Protein AF-A0A7V7NX96-F1 (afdb_monomer_lite)

Structure (mmCIF, N/CA/C/O backbone):
data_AF-A0A7V7NX96-F1
#
_entry.id   AF-A0A7V7NX96-F1
#
loop_
_atom_site.group_PDB
_atom_site.id
_atom_site.type_symbol
_atom_site.label_atom_id
_atom_site.label_alt_id
_atom_site.label_comp_id
_atom_site.label_asym_id
_atom_site.label_entity_id
_atom_site.label_seq_id
_atom_site.pdbx_PDB_ins_code
_atom_site.Cartn_x
_atom_site.Cartn_y
_atom_site.Cartn_z
_atom_site.occupancy
_atom_site.B_iso_or_equiv
_atom_site.auth_seq_id
_atom_site.auth_comp_id
_atom_site.auth_asym_id
_atom_site.auth_atom_id
_atom_site.pdbx_PDB_model_num
ATOM 1 N N . MET A 1 1 ? -30.865 3.029 32.510 1.00 54.50 1 MET A N 1
ATO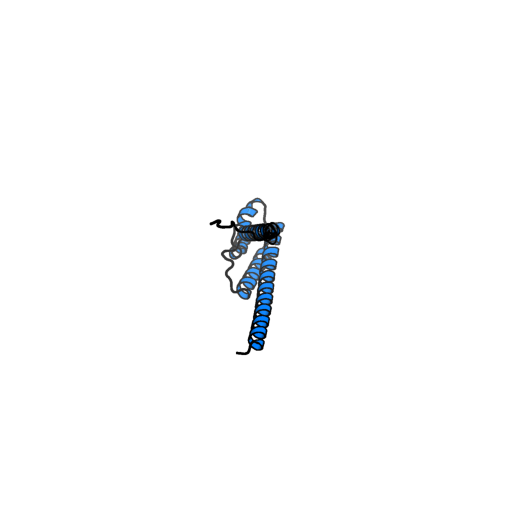M 2 C CA . MET A 1 1 ? -29.441 3.188 32.140 1.00 54.50 1 MET A CA 1
ATOM 3 C C . MET A 1 1 ? -28.972 4.529 32.691 1.00 54.50 1 MET A C 1
ATOM 5 O O . MET A 1 1 ? -29.640 5.521 32.426 1.00 54.50 1 MET A O 1
ATOM 9 N N . ASN A 1 2 ? -27.950 4.560 33.551 1.00 83.62 2 ASN A N 1
ATOM 10 C CA . ASN A 1 2 ? -27.572 5.766 34.294 1.00 83.62 2 ASN A CA 1
ATOM 11 C C . ASN A 1 2 ? -26.685 6.681 33.429 1.00 83.62 2 ASN A C 1
ATOM 13 O O . ASN A 1 2 ? -25.878 6.203 32.633 1.00 83.62 2 ASN A O 1
ATOM 17 N N . LEU A 1 3 ? -26.806 8.001 33.578 1.00 80.56 3 LEU A N 1
ATOM 18 C CA . LEU A 1 3 ? -26.120 8.980 32.712 1.00 80.56 3 LEU A CA 1
ATOM 19 C C . LEU A 1 3 ? -24.583 8.892 32.834 1.00 80.56 3 LEU A C 1
ATOM 21 O O . LEU A 1 3 ? -23.846 9.173 31.887 1.00 80.56 3 LEU A O 1
ATOM 25 N N . LYS A 1 4 ? -24.101 8.429 33.994 1.00 81.50 4 LYS A N 1
ATOM 26 C CA . LYS A 1 4 ? -22.687 8.116 34.249 1.00 81.50 4 LYS A CA 1
ATOM 27 C C . LYS A 1 4 ? -22.201 6.904 33.444 1.00 81.50 4 LYS A C 1
ATOM 29 O O . LYS A 1 4 ? -21.110 6.966 32.879 1.00 81.50 4 LYS A O 1
ATOM 34 N N . ASP A 1 5 ? -23.018 5.859 33.330 1.00 83.56 5 ASP A N 1
ATOM 35 C CA . ASP A 1 5 ? -22.678 4.643 32.579 1.00 83.56 5 ASP A CA 1
ATOM 36 C C . ASP A 1 5 ? -22.627 4.931 31.077 1.00 83.56 5 ASP A C 1
ATOM 38 O O . ASP A 1 5 ? -21.711 4.485 30.389 1.00 83.56 5 ASP A O 1
ATOM 42 N N . LEU A 1 6 ? -23.548 5.767 30.580 1.00 83.06 6 LEU A N 1
ATOM 43 C CA . LEU A 1 6 ? -23.561 6.208 29.184 1.00 83.06 6 LEU A CA 1
ATOM 44 C C . LEU A 1 6 ? -22.308 7.023 28.833 1.00 83.06 6 LEU A C 1
ATOM 46 O O . LEU A 1 6 ? -21.669 6.778 27.811 1.00 83.06 6 LEU A O 1
ATOM 50 N N . LYS A 1 7 ? -21.914 7.964 29.701 1.00 84.94 7 LYS A N 1
ATOM 51 C CA . LYS A 1 7 ? -20.700 8.771 29.506 1.00 84.94 7 LYS A CA 1
ATOM 52 C C . LYS A 1 7 ? -19.431 7.912 29.541 1.00 84.94 7 LYS A C 1
ATOM 54 O O . LYS A 1 7 ? -18.502 8.161 28.772 1.00 84.94 7 LYS A O 1
ATOM 59 N N . SER A 1 8 ? -19.395 6.904 30.413 1.00 86.88 8 SER A N 1
ATOM 60 C CA . SER A 1 8 ? -18.289 5.945 30.492 1.00 86.88 8 SER A CA 1
ATOM 61 C C . SER A 1 8 ? -18.189 5.095 29.222 1.00 86.88 8 SER A C 1
ATOM 63 O O . SER A 1 8 ? -17.129 5.057 28.598 1.00 86.88 8 SER A O 1
ATOM 65 N N . ALA A 1 9 ? -19.304 4.503 28.781 1.00 84.88 9 ALA A N 1
ATOM 66 C CA . ALA A 1 9 ? -19.368 3.694 27.566 1.00 84.88 9 ALA A CA 1
ATOM 67 C C . ALA A 1 9 ? -18.984 4.499 26.315 1.00 84.88 9 ALA A C 1
ATOM 69 O O . ALA A 1 9 ? -18.202 4.023 25.496 1.00 84.88 9 ALA A O 1
ATOM 70 N N . PHE A 1 10 ? -19.455 5.746 26.203 1.00 85.94 10 PHE A N 1
ATOM 71 C CA . PHE A 1 10 ? -19.081 6.631 25.100 1.00 85.94 10 PHE A CA 1
ATOM 72 C C . PHE A 1 10 ? -17.580 6.946 25.105 1.00 85.94 10 PHE A C 1
ATOM 74 O O . PHE A 1 10 ? -16.918 6.809 24.085 1.00 85.94 10 PHE A O 1
ATOM 81 N N . SER A 1 11 ? -17.008 7.292 26.262 1.00 85.00 11 SER A N 1
ATOM 82 C CA . SER A 1 11 ? -15.567 7.558 26.386 1.00 85.00 11 SER A CA 1
ATOM 83 C C . SER A 1 11 ? -14.714 6.334 26.034 1.00 85.00 11 SER A C 1
ATOM 85 O O . SER A 1 11 ? -13.694 6.461 25.355 1.00 85.00 11 SER A O 1
ATOM 87 N N . GLN A 1 12 ? -15.135 5.139 26.457 1.00 82.94 12 GLN A N 1
ATOM 88 C CA . GLN A 1 12 ? -14.469 3.886 26.099 1.00 82.94 12 GLN A CA 1
ATOM 89 C C . GLN A 1 12 ? -14.562 3.611 24.597 1.00 82.94 12 GLN A C 1
ATOM 91 O O . GLN A 1 12 ? -13.540 3.325 23.975 1.00 82.94 12 GLN A O 1
ATOM 96 N N . PHE A 1 13 ? -15.751 3.771 24.012 1.00 85.00 13 PHE A N 1
ATOM 97 C CA . PHE A 1 13 ? -15.967 3.635 22.576 1.00 85.00 13 PHE A CA 1
ATOM 98 C C . PHE A 1 13 ? -15.080 4.598 21.781 1.00 85.00 13 PHE A C 1
ATOM 100 O O . PHE A 1 13 ? -14.310 4.148 20.941 1.00 85.00 13 PHE A O 1
ATOM 107 N N . THR A 1 14 ? -15.096 5.898 22.094 1.00 83.81 14 THR A N 1
ATOM 108 C CA . THR A 1 14 ? -14.282 6.901 21.389 1.00 83.81 14 THR A CA 1
ATOM 109 C C . THR A 1 14 ? -12.788 6.597 21.490 1.00 83.81 14 THR A C 1
ATOM 111 O O . THR A 1 14 ? -12.060 6.747 20.511 1.00 83.81 14 THR A O 1
ATOM 114 N N . LYS A 1 15 ? -12.298 6.147 22.653 1.00 82.00 15 LYS A N 1
ATOM 115 C CA . LYS A 1 15 ? -10.884 5.770 22.819 1.00 82.00 15 LYS A CA 1
ATOM 116 C C . LYS A 1 15 ? -10.510 4.549 21.982 1.00 82.00 15 LYS A C 1
ATOM 118 O O . LYS A 1 15 ? -9.448 4.555 21.363 1.00 82.00 15 LYS A O 1
ATOM 123 N N . LEU A 1 16 ? -11.365 3.527 21.970 1.00 81.25 16 LEU A N 1
ATOM 124 C CA . LEU A 1 16 ? -11.177 2.311 21.176 1.00 81.25 16 LEU A CA 1
ATOM 125 C C . LEU A 1 16 ? -11.250 2.601 19.674 1.00 81.25 16 LEU A C 1
ATOM 127 O O . LEU A 1 16 ? -10.444 2.086 18.903 1.00 81.25 16 LEU A O 1
ATOM 131 N N . GLU A 1 17 ? -12.179 3.453 19.251 1.00 82.44 17 GLU A N 1
ATOM 132 C CA . GLU A 1 17 ? -12.303 3.868 17.858 1.00 82.44 17 GLU A CA 1
ATOM 133 C C . GLU A 1 17 ? -11.063 4.655 17.417 1.00 82.44 17 GLU A C 1
ATOM 135 O O . GLU A 1 17 ? -10.462 4.344 16.388 1.00 82.44 17 GLU A O 1
ATOM 140 N N . LEU A 1 18 ? -10.616 5.617 18.232 1.00 80.94 18 LEU A N 1
ATOM 141 C CA . LEU A 1 18 ? -9.433 6.420 17.941 1.00 80.94 18 LEU A CA 1
ATOM 142 C C . LEU A 1 18 ? -8.164 5.560 17.869 1.00 80.94 18 LEU A C 1
ATOM 144 O O . LEU A 1 18 ? -7.345 5.763 16.974 1.00 80.94 18 LEU A O 1
ATOM 148 N N . SER A 1 19 ? -7.983 4.603 18.785 1.00 80.00 19 SER A N 1
ATOM 149 C CA . SER A 1 19 ? -6.814 3.714 18.767 1.00 80.00 19 SER A CA 1
ATOM 150 C C . SER A 1 19 ? -6.825 2.784 17.552 1.00 80.00 19 SER A C 1
ATOM 152 O O . SER A 1 19 ? -5.802 2.637 16.883 1.00 80.00 19 SER A O 1
ATOM 154 N N . THR A 1 20 ? -7.986 2.220 17.214 1.00 80.44 20 THR A N 1
ATOM 155 C CA . THR A 1 20 ? -8.160 1.359 16.036 1.00 80.44 20 THR A CA 1
ATOM 156 C C . THR A 1 20 ? -7.912 2.139 14.746 1.00 80.44 20 THR A C 1
ATOM 158 O O . THR A 1 20 ? -7.228 1.650 13.847 1.00 80.44 20 THR A O 1
ATOM 161 N N . SER A 1 21 ? -8.415 3.374 14.671 1.00 82.62 21 SER A N 1
ATOM 162 C CA . SER A 1 21 ? -8.199 4.273 13.537 1.00 82.62 21 SER A CA 1
ATOM 163 C C . SER A 1 21 ? -6.717 4.620 13.367 1.00 82.62 21 SER A C 1
ATOM 165 O O . SER A 1 21 ? -6.174 4.449 12.278 1.00 82.62 21 SER A O 1
ATOM 167 N N . LYS A 1 22 ? -6.021 4.986 14.454 1.00 83.81 22 LYS A N 1
ATOM 168 C CA . LYS A 1 22 ? -4.575 5.268 14.428 1.00 83.81 22 LYS A CA 1
ATOM 169 C C . LYS A 1 22 ? -3.747 4.066 13.979 1.00 83.81 22 LYS A C 1
ATOM 171 O O . LYS A 1 22 ? -2.857 4.222 13.151 1.00 83.81 22 LYS A O 1
ATOM 176 N N . LYS A 1 23 ? -4.050 2.865 14.487 1.00 85.00 23 LYS A N 1
ATOM 177 C CA . LYS A 1 23 ? -3.346 1.636 14.084 1.00 85.00 23 LYS A CA 1
ATOM 178 C C . LYS A 1 23 ? -3.534 1.353 12.591 1.00 85.00 23 LYS A C 1
ATOM 180 O O . LYS A 1 23 ? -2.588 0.986 11.902 1.00 85.00 23 LYS A O 1
ATOM 185 N N . ARG A 1 24 ? -4.755 1.546 12.088 1.00 85.31 24 ARG A N 1
ATOM 186 C CA . ARG A 1 24 ? -5.075 1.400 10.666 1.00 85.31 24 ARG A CA 1
ATOM 187 C C . ARG A 1 24 ? -4.311 2.401 9.806 1.00 85.31 24 ARG A C 1
ATOM 189 O O . ARG A 1 24 ? -3.734 2.019 8.795 1.00 85.31 24 ARG A O 1
ATOM 196 N N . GLU A 1 25 ? -4.322 3.669 10.202 1.00 86.38 25 GLU A N 1
ATOM 197 C CA . GLU A 1 25 ? -3.611 4.736 9.500 1.00 86.38 25 GLU A CA 1
ATOM 198 C C . GLU A 1 25 ? -2.108 4.454 9.444 1.00 86.38 25 GLU A C 1
ATOM 200 O O . GLU A 1 25 ? -1.507 4.547 8.376 1.00 86.38 25 GLU A O 1
ATOM 205 N N . GLN A 1 26 ? -1.520 4.022 10.562 1.00 87.44 26 GLN A N 1
ATOM 206 C CA . GLN A 1 26 ? -0.118 3.626 10.619 1.00 87.44 26 GLN A CA 1
ATOM 207 C C . GLN A 1 26 ? 0.195 2.492 9.630 1.00 87.44 26 GLN A C 1
ATOM 209 O O . GLN A 1 26 ? 1.119 2.634 8.834 1.00 87.44 26 GLN A O 1
ATOM 214 N N . GLY A 1 27 ? -0.599 1.416 9.617 1.00 87.38 27 GLY A N 1
ATOM 215 C CA . GLY A 1 27 ? -0.374 0.289 8.705 1.00 87.38 27 GLY A CA 1
ATOM 216 C C . GLY A 1 27 ? -0.448 0.684 7.225 1.00 87.38 27 GLY A C 1
ATOM 217 O O . GLY A 1 27 ? 0.392 0.272 6.425 1.00 87.38 27 GLY A O 1
ATOM 218 N N . TYR A 1 28 ? -1.405 1.539 6.848 1.00 89.69 28 TYR A N 1
ATOM 219 C CA . TYR A 1 28 ? -1.473 2.055 5.477 1.00 89.69 28 TYR A CA 1
ATOM 220 C C . TYR A 1 28 ? -0.310 2.988 5.141 1.00 89.69 28 TYR A C 1
ATOM 222 O O . TYR A 1 28 ? 0.236 2.897 4.042 1.00 89.69 28 TYR A O 1
ATOM 230 N N . ASN A 1 29 ? 0.096 3.857 6.067 1.00 90.06 29 ASN A N 1
ATOM 231 C CA . ASN A 1 29 ? 1.223 4.762 5.856 1.00 90.06 29 ASN A CA 1
ATOM 232 C C . ASN A 1 29 ? 2.534 3.996 5.665 1.00 90.06 29 ASN A C 1
ATOM 234 O O . ASN A 1 29 ? 3.291 4.321 4.753 1.00 90.06 29 ASN A O 1
ATOM 238 N N . GLU A 1 30 ? 2.781 2.956 6.463 1.00 90.94 30 GLU A N 1
ATOM 239 C CA . GLU A 1 30 ? 3.951 2.086 6.311 1.00 90.94 30 GLU A CA 1
ATOM 240 C C . GLU A 1 30 ? 3.944 1.376 4.951 1.00 90.94 30 GLU A C 1
ATOM 242 O O . GLU A 1 30 ? 4.959 1.363 4.250 1.00 90.94 30 GLU A O 1
ATOM 247 N N . LEU A 1 31 ? 2.798 0.839 4.517 1.00 92.44 31 LEU A N 1
ATOM 248 C CA . LEU A 1 31 ? 2.668 0.235 3.189 1.00 92.44 31 LEU A CA 1
ATOM 249 C C . LEU A 1 31 ? 2.965 1.252 2.073 1.00 92.44 31 LEU A C 1
ATOM 251 O O . LEU A 1 31 ? 3.766 0.972 1.181 1.00 92.44 31 LEU A O 1
ATOM 255 N N . ILE A 1 32 ? 2.365 2.444 2.135 1.00 92.56 32 ILE A N 1
ATOM 256 C CA . ILE A 1 32 ? 2.561 3.504 1.136 1.00 92.56 32 ILE A CA 1
ATOM 257 C C . ILE A 1 32 ? 4.026 3.950 1.096 1.00 92.56 32 ILE A C 1
ATOM 259 O O . ILE A 1 32 ? 4.584 4.094 0.011 1.00 92.56 32 ILE A O 1
ATOM 263 N N . GLN A 1 33 ? 4.673 4.131 2.249 1.00 91.62 33 GLN A N 1
ATOM 264 C CA . GLN A 1 33 ? 6.091 4.496 2.319 1.00 91.62 33 GLN A CA 1
ATOM 265 C C . GLN A 1 33 ? 6.981 3.451 1.644 1.00 91.62 33 GLN A C 1
ATOM 267 O O . GLN A 1 33 ? 7.869 3.818 0.878 1.00 91.62 33 GLN A O 1
ATOM 272 N N . ASN A 1 34 ? 6.710 2.162 1.859 1.00 91.88 34 ASN A N 1
ATOM 273 C CA . ASN A 1 34 ? 7.437 1.087 1.185 1.00 91.88 34 ASN A CA 1
ATOM 274 C C . ASN A 1 34 ? 7.230 1.119 -0.335 1.00 91.88 34 ASN A C 1
ATOM 276 O O . ASN A 1 34 ? 8.194 1.016 -1.090 1.00 91.88 34 ASN A O 1
ATOM 280 N N . ILE A 1 35 ? 5.994 1.324 -0.794 1.00 93.50 35 ILE A N 1
ATOM 281 C CA . ILE A 1 35 ? 5.688 1.437 -2.227 1.00 93.50 35 ILE A CA 1
ATOM 282 C C . ILE A 1 35 ? 6.419 2.636 -2.850 1.00 93.50 35 ILE A C 1
ATOM 284 O O . ILE A 1 35 ? 6.988 2.519 -3.934 1.00 93.50 35 ILE A O 1
ATOM 288 N N . VAL A 1 36 ? 6.452 3.781 -2.164 1.00 93.12 36 VAL A N 1
ATOM 289 C CA . VAL A 1 36 ? 7.176 4.981 -2.615 1.00 93.12 36 VAL A CA 1
ATOM 290 C C . VAL A 1 36 ? 8.690 4.754 -2.623 1.00 93.12 36 VAL A C 1
ATOM 292 O O . VAL A 1 36 ? 9.362 5.201 -3.553 1.00 93.12 36 VAL A O 1
ATOM 295 N N . ALA A 1 37 ? 9.230 4.032 -1.639 1.00 91.12 37 ALA A N 1
ATOM 296 C CA . ALA A 1 37 ? 10.641 3.664 -1.612 1.00 91.12 37 ALA A CA 1
ATOM 297 C C . ALA A 1 37 ? 11.002 2.807 -2.835 1.00 91.12 37 ALA A C 1
ATOM 299 O O . ALA A 1 37 ? 11.889 3.195 -3.595 1.00 91.12 37 ALA A O 1
ATOM 300 N N . ILE A 1 38 ? 10.236 1.740 -3.100 1.00 91.31 38 ILE A N 1
ATOM 301 C CA . ILE A 1 38 ? 10.402 0.879 -4.285 1.00 91.31 38 ILE A CA 1
ATOM 302 C C . ILE A 1 38 ? 10.316 1.707 -5.570 1.00 91.31 38 ILE A C 1
ATOM 304 O O . ILE A 1 38 ? 11.174 1.578 -6.443 1.00 91.31 38 ILE A O 1
ATOM 308 N N . ARG A 1 39 ? 9.323 2.603 -5.669 1.00 92.06 39 ARG A N 1
ATOM 309 C CA . ARG A 1 39 ? 9.169 3.527 -6.803 1.00 92.06 39 ARG A CA 1
ATOM 310 C C . ARG A 1 39 ? 10.436 4.338 -7.062 1.00 92.06 39 ARG A C 1
ATOM 312 O O . ARG A 1 39 ? 10.797 4.549 -8.212 1.00 92.06 39 ARG A O 1
ATOM 319 N N . SER A 1 40 ? 11.086 4.821 -6.006 1.00 89.81 40 SER A N 1
ATOM 320 C CA . SER A 1 40 ? 12.272 5.674 -6.116 1.00 89.81 40 SER A CA 1
ATOM 321 C C . SER A 1 40 ? 13.561 4.913 -6.436 1.00 89.81 40 SER A C 1
ATOM 323 O O . SER A 1 40 ? 14.431 5.470 -7.100 1.00 89.81 40 SER A O 1
ATOM 325 N N . SER A 1 41 ? 13.690 3.662 -5.984 1.00 88.31 41 SER A N 1
ATOM 326 C CA . SER A 1 41 ? 14.935 2.892 -6.085 1.00 88.31 41 SER A CA 1
ATOM 327 C C . SER A 1 41 ? 14.958 1.902 -7.248 1.00 88.31 41 SER A C 1
ATOM 329 O O . SER A 1 41 ? 16.014 1.665 -7.826 1.00 88.31 41 SER A O 1
ATOM 331 N N . CYS A 1 42 ? 13.815 1.296 -7.572 1.00 85.81 42 CYS A N 1
ATOM 332 C CA . CYS A 1 42 ? 13.748 0.111 -8.431 1.00 85.81 4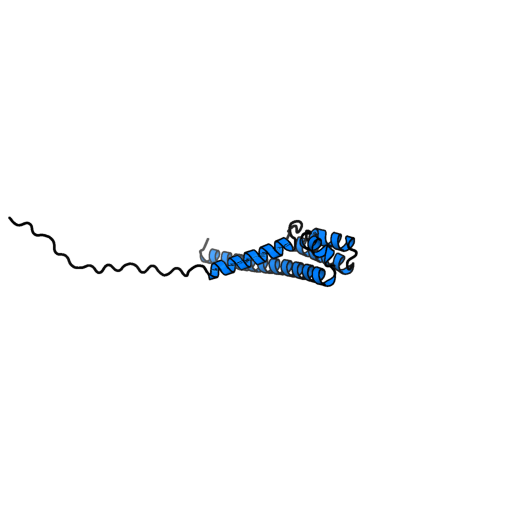2 CYS A CA 1
ATOM 333 C C . CYS A 1 42 ? 12.990 0.342 -9.743 1.00 85.81 42 CYS A C 1
ATOM 335 O O . CYS A 1 42 ? 13.054 -0.510 -10.627 1.00 85.81 42 CYS A O 1
ATOM 337 N N . ILE A 1 43 ? 12.246 1.446 -9.874 1.00 90.62 43 ILE A N 1
ATOM 338 C CA . ILE A 1 43 ? 11.344 1.666 -11.010 1.00 90.62 43 ILE A CA 1
ATOM 339 C C . ILE A 1 43 ? 11.961 2.650 -12.010 1.00 90.62 43 ILE A C 1
ATOM 341 O O . ILE A 1 43 ? 12.150 3.823 -11.680 1.00 90.62 43 ILE A O 1
ATOM 345 N N . PRO A 1 44 ? 12.252 2.214 -13.249 1.00 88.06 44 PRO A N 1
ATOM 346 C CA . PRO A 1 44 ? 12.797 3.102 -14.261 1.00 88.06 44 PRO A CA 1
ATOM 347 C C . PRO A 1 44 ? 11.769 4.158 -14.722 1.00 88.06 44 PRO A C 1
ATOM 349 O O . PRO A 1 44 ? 10.563 3.884 -14.734 1.00 88.06 44 PRO A O 1
ATOM 352 N N . PRO A 1 45 ? 12.213 5.355 -15.163 1.00 89.19 45 PRO A N 1
ATOM 353 C CA . PRO A 1 45 ? 11.320 6.463 -15.510 1.00 89.19 45 PRO A CA 1
ATOM 354 C C . PRO A 1 45 ? 10.232 6.116 -16.530 1.00 89.19 45 PRO A C 1
ATOM 356 O O . PRO A 1 45 ? 9.119 6.629 -16.446 1.00 89.19 45 PRO A O 1
ATOM 359 N N . GLN A 1 46 ? 10.535 5.217 -17.471 1.00 90.06 46 GLN A N 1
ATOM 360 C CA . GLN A 1 46 ? 9.626 4.834 -18.552 1.00 90.06 46 GLN A CA 1
ATOM 361 C C . GLN A 1 46 ? 8.385 4.080 -18.050 1.00 90.06 46 GLN A C 1
ATOM 363 O O . GLN A 1 46 ? 7.349 4.104 -18.709 1.00 90.06 46 GLN A O 1
ATOM 368 N N . VAL A 1 47 ? 8.470 3.424 -16.889 1.00 91.44 47 VAL A N 1
ATOM 369 C CA . VAL A 1 47 ? 7.385 2.607 -16.317 1.00 91.44 47 VAL A CA 1
ATOM 370 C C . VAL A 1 47 ? 6.764 3.229 -15.064 1.00 91.44 47 VAL A C 1
ATOM 372 O O . VAL A 1 47 ? 5.822 2.661 -14.517 1.00 91.44 47 VAL A O 1
ATOM 375 N N . LEU A 1 48 ? 7.215 4.417 -14.638 1.00 91.88 48 LEU A N 1
ATOM 376 C CA . LEU A 1 48 ? 6.669 5.116 -13.465 1.00 91.88 48 LEU A CA 1
ATOM 377 C C . LEU A 1 48 ? 5.161 5.357 -13.575 1.00 91.88 48 LEU A C 1
ATOM 379 O O . LEU A 1 48 ? 4.435 5.123 -12.618 1.00 91.88 48 LEU A O 1
ATOM 383 N N . SER A 1 49 ? 4.671 5.771 -14.747 1.00 92.88 49 SER A N 1
ATOM 384 C CA . SER A 1 49 ? 3.235 6.019 -14.943 1.00 92.88 49 SER A CA 1
ATOM 385 C C . SER A 1 49 ? 2.399 4.740 -14.807 1.00 92.88 49 SER A C 1
ATOM 387 O O . SER A 1 49 ? 1.338 4.752 -14.178 1.00 92.88 49 SER A O 1
ATOM 389 N N . ALA A 1 50 ? 2.898 3.622 -15.343 1.00 92.94 50 ALA A N 1
ATOM 390 C CA . ALA A 1 50 ? 2.254 2.324 -15.185 1.00 92.94 50 ALA A CA 1
ATOM 391 C C . ALA A 1 50 ? 2.282 1.879 -13.717 1.00 92.94 50 ALA A C 1
ATOM 393 O O . ALA A 1 50 ? 1.266 1.435 -13.192 1.00 92.94 50 ALA A O 1
ATOM 394 N N . PHE A 1 51 ? 3.410 2.062 -13.030 1.00 94.06 51 PHE A N 1
ATOM 395 C CA . PHE A 1 51 ? 3.542 1.761 -11.606 1.00 94.06 51 PHE A CA 1
ATOM 396 C C . PHE A 1 51 ? 2.562 2.576 -10.748 1.00 94.06 51 PHE A C 1
ATOM 398 O O . PHE A 1 51 ? 1.859 2.009 -9.919 1.00 94.06 51 PHE A O 1
ATOM 405 N N . ASP A 1 52 ? 2.449 3.883 -10.991 1.00 93.50 52 ASP A N 1
ATOM 406 C CA . ASP A 1 52 ? 1.623 4.787 -10.182 1.00 93.50 52 ASP A CA 1
ATOM 407 C C . ASP A 1 52 ? 0.117 4.499 -10.294 1.00 93.50 52 ASP A C 1
ATOM 409 O O . ASP A 1 52 ? -0.640 4.705 -9.339 1.00 93.50 52 ASP A O 1
ATOM 413 N N . THR A 1 53 ? -0.319 4.009 -11.455 1.00 94.56 53 THR A N 1
ATOM 414 C CA . THR A 1 53 ? -1.726 3.693 -11.750 1.00 94.56 53 THR A CA 1
ATOM 415 C C . THR A 1 53 ? -2.103 2.246 -11.434 1.00 94.56 53 THR A C 1
ATOM 417 O O . THR A 1 53 ? -3.290 1.946 -11.273 1.00 94.56 53 THR A O 1
ATOM 420 N N . THR A 1 54 ? -1.117 1.356 -11.299 1.00 94.44 54 THR A N 1
ATOM 421 C CA . THR A 1 54 ? -1.343 -0.062 -11.005 1.00 94.44 54 THR A CA 1
ATOM 422 C C . THR A 1 54 ? -1.874 -0.243 -9.578 1.00 94.44 54 THR A C 1
ATOM 424 O O . THR A 1 54 ? -1.322 0.334 -8.636 1.00 94.44 54 THR A O 1
ATOM 427 N N . PRO A 1 55 ? -2.933 -1.051 -9.387 1.00 94.75 55 PRO A N 1
ATOM 428 C CA . PRO A 1 55 ? -3.417 -1.418 -8.064 1.00 94.75 55 PRO A CA 1
ATOM 429 C C . PRO A 1 55 ? -2.336 -2.037 -7.178 1.00 94.75 55 PRO A C 1
ATOM 431 O O . PRO A 1 55 ? -1.524 -2.832 -7.651 1.00 94.75 55 PRO A O 1
ATOM 434 N N . PHE A 1 56 ? -2.357 -1.743 -5.877 1.00 94.25 56 PHE A N 1
ATOM 435 C CA . PHE A 1 56 ? -1.338 -2.212 -4.935 1.00 94.25 56 PHE A CA 1
ATOM 436 C C . PHE A 1 56 ? -1.163 -3.729 -4.961 1.00 94.25 56 PHE A C 1
ATOM 438 O O . PHE A 1 56 ? -0.036 -4.205 -5.062 1.00 94.25 56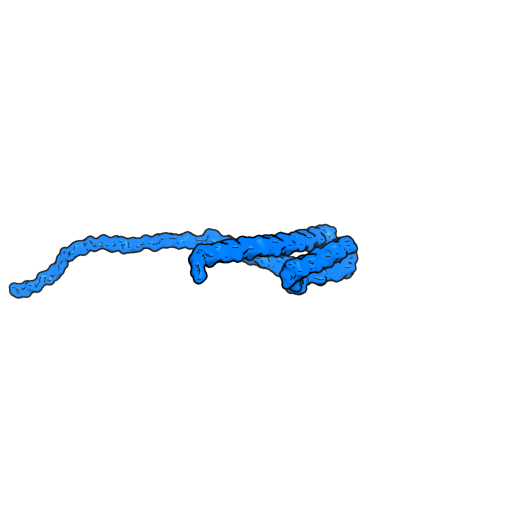 PHE A O 1
ATOM 445 N N . ASN A 1 57 ? -2.258 -4.490 -4.982 1.00 91.69 57 ASN A N 1
ATOM 446 C CA . ASN A 1 57 ? -2.220 -5.953 -5.055 1.00 91.69 57 ASN A CA 1
ATOM 447 C C . ASN A 1 57 ? -1.599 -6.509 -6.356 1.00 91.69 57 ASN A C 1
ATOM 449 O O . ASN A 1 57 ? -1.166 -7.658 -6.381 1.00 91.69 57 ASN A O 1
ATOM 453 N N . GLN A 1 58 ? -1.526 -5.709 -7.422 1.00 93.81 58 GLN A N 1
ATOM 454 C CA . GLN A 1 58 ? -0.932 -6.079 -8.710 1.00 93.81 58 GLN A CA 1
ATOM 455 C C . GLN A 1 58 ? 0.508 -5.577 -8.873 1.00 93.81 58 GLN A C 1
ATOM 457 O O . GLN A 1 58 ? 1.209 -6.030 -9.782 1.00 93.81 58 GLN A O 1
ATOM 462 N N . LEU A 1 59 ? 0.985 -4.692 -7.988 1.00 93.25 59 LEU A N 1
ATOM 463 C CA . LEU A 1 59 ? 2.355 -4.179 -8.033 1.00 93.25 59 LEU A CA 1
ATOM 464 C C . LEU A 1 59 ? 3.417 -5.287 -7.997 1.00 93.25 59 LEU A C 1
ATOM 466 O O . LEU A 1 59 ? 4.342 -5.201 -8.799 1.00 93.25 59 LEU A O 1
ATOM 470 N N . PRO A 1 60 ? 3.309 -6.356 -7.181 1.00 93.19 60 PRO A N 1
ATOM 471 C CA . PRO A 1 60 ? 4.308 -7.423 -7.216 1.00 93.19 60 PRO A CA 1
ATOM 472 C C . PRO A 1 60 ? 4.418 -8.108 -8.580 1.00 93.19 60 PRO A C 1
ATOM 474 O O . PRO A 1 60 ? 5.514 -8.383 -9.054 1.00 93.19 60 PRO A O 1
ATOM 477 N N . THR A 1 61 ? 3.291 -8.331 -9.257 1.00 92.75 61 THR A N 1
ATOM 478 C CA . THR A 1 61 ? 3.289 -8.898 -10.612 1.00 92.75 61 THR A CA 1
ATOM 479 C C . THR A 1 61 ? 3.893 -7.932 -11.628 1.00 92.75 61 THR A C 1
ATOM 481 O O . THR A 1 61 ? 4.561 -8.368 -12.563 1.00 92.75 61 THR A O 1
ATOM 484 N N . LEU A 1 62 ? 3.681 -6.623 -11.464 1.00 92.38 62 LEU A N 1
ATOM 485 C CA . LEU A 1 62 ? 4.339 -5.617 -12.296 1.00 92.38 62 LEU A CA 1
ATOM 486 C C . LEU A 1 62 ? 5.858 -5.624 -12.078 1.00 92.38 62 LEU A C 1
ATOM 488 O O . LEU A 1 62 ? 6.592 -5.600 -13.062 1.00 92.38 62 LEU A O 1
ATOM 492 N N . LEU A 1 63 ? 6.313 -5.706 -10.822 1.00 91.75 63 LEU A N 1
ATOM 493 C CA . LEU A 1 63 ? 7.733 -5.793 -10.459 1.00 91.75 63 LEU A CA 1
ATOM 494 C C . LEU A 1 63 ? 8.408 -7.006 -11.108 1.00 91.75 63 LEU A C 1
ATOM 496 O O . LEU A 1 63 ? 9.482 -6.860 -11.687 1.00 91.75 63 LEU A O 1
ATOM 500 N N . ASP A 1 64 ? 7.747 -8.166 -11.088 1.00 91.25 64 ASP A N 1
ATOM 501 C CA . ASP A 1 64 ? 8.249 -9.366 -11.765 1.00 91.25 64 ASP A CA 1
ATOM 502 C C . ASP A 1 64 ? 8.389 -9.141 -13.279 1.00 91.25 64 ASP A C 1
ATOM 504 O O . ASP A 1 64 ? 9.398 -9.499 -13.876 1.00 91.25 64 ASP A O 1
ATOM 508 N N . ARG A 1 65 ? 7.381 -8.527 -13.919 1.00 91.00 65 ARG A N 1
ATOM 509 C CA . ARG A 1 65 ? 7.365 -8.310 -15.378 1.00 91.00 65 ARG A CA 1
ATOM 510 C C . ARG A 1 65 ? 8.474 -7.386 -15.860 1.00 91.00 65 ARG A C 1
ATOM 512 O O . ARG A 1 65 ? 8.970 -7.569 -16.967 1.00 91.00 65 ARG A O 1
ATOM 519 N N . ILE A 1 66 ? 8.822 -6.381 -15.063 1.00 89.31 66 ILE A N 1
ATOM 520 C CA . ILE A 1 66 ? 9.880 -5.425 -15.405 1.00 89.31 66 ILE A CA 1
ATOM 521 C C . ILE A 1 66 ? 11.267 -5.905 -14.959 1.00 89.31 66 ILE A C 1
ATOM 523 O O . ILE A 1 66 ? 12.226 -5.153 -15.108 1.00 89.31 66 ILE A O 1
ATOM 527 N N . ASN A 1 67 ? 11.380 -7.130 -14.421 1.00 85.00 67 ASN A N 1
ATOM 528 C CA . ASN A 1 67 ? 12.598 -7.659 -13.801 1.00 85.00 67 ASN A CA 1
ATOM 529 C C . ASN A 1 67 ? 13.200 -6.676 -12.781 1.00 85.00 67 ASN A C 1
ATOM 531 O O . ASN A 1 67 ? 14.413 -6.461 -12.746 1.00 85.00 67 ASN A O 1
ATOM 535 N N . ALA A 1 68 ? 12.338 -6.050 -11.972 1.00 82.38 68 ALA A N 1
ATOM 536 C CA . ALA A 1 68 ? 12.781 -5.262 -10.829 1.00 82.38 68 ALA A CA 1
ATOM 537 C C . ALA A 1 68 ? 13.408 -6.175 -9.763 1.00 82.38 68 ALA A C 1
ATOM 539 O O . ALA A 1 68 ? 13.377 -7.401 -9.874 1.00 82.38 68 ALA A O 1
ATOM 540 N N . ASP A 1 69 ? 13.971 -5.567 -8.717 1.00 83.50 69 ASP A N 1
ATOM 541 C CA . ASP A 1 69 ? 14.586 -6.290 -7.604 1.00 83.50 69 ASP A CA 1
ATOM 542 C C . ASP A 1 69 ? 13.659 -7.418 -7.082 1.00 83.50 69 ASP A C 1
ATOM 544 O O . ASP A 1 69 ? 12.550 -7.137 -6.603 1.00 83.50 69 ASP A O 1
ATOM 548 N N . PRO A 1 70 ? 14.082 -8.697 -7.158 1.00 78.44 70 PRO A N 1
ATOM 549 C CA . PRO A 1 70 ? 13.269 -9.828 -6.718 1.00 78.44 70 PRO A CA 1
ATOM 550 C C . PRO A 1 70 ? 12.943 -9.773 -5.218 1.00 78.44 70 PRO A C 1
ATOM 552 O O . PRO A 1 70 ? 11.894 -10.273 -4.798 1.00 78.44 70 PRO A O 1
ATOM 555 N N . LEU A 1 71 ? 13.788 -9.124 -4.407 1.00 86.88 71 LEU A N 1
ATOM 556 C CA . LEU A 1 71 ? 13.521 -8.918 -2.983 1.00 86.88 71 LEU A CA 1
ATOM 557 C C . LEU A 1 71 ? 12.365 -7.935 -2.771 1.00 86.88 71 LEU A C 1
ATOM 559 O O . LEU A 1 71 ? 11.524 -8.167 -1.901 1.00 86.88 71 LEU A O 1
ATOM 563 N N . ALA A 1 72 ? 12.261 -6.896 -3.605 1.00 86.62 72 ALA A N 1
ATOM 564 C CA . ALA A 1 72 ? 11.178 -5.916 -3.535 1.00 86.62 72 ALA A CA 1
ATOM 565 C C . ALA A 1 72 ? 9.812 -6.539 -3.868 1.00 86.62 72 ALA A C 1
ATOM 567 O O . ALA A 1 72 ? 8.821 -6.233 -3.206 1.00 86.62 72 ALA A O 1
ATOM 568 N N . SER A 1 73 ? 9.747 -7.451 -4.848 1.00 89.75 73 SER A N 1
ATOM 569 C CA . SER A 1 73 ? 8.505 -8.168 -5.190 1.00 89.75 73 SER A CA 1
ATOM 570 C C . SER A 1 73 ? 8.010 -9.039 -4.031 1.00 89.75 73 SER A C 1
ATOM 572 O O . SER A 1 73 ? 6.831 -8.985 -3.666 1.00 89.75 73 SER A O 1
ATOM 574 N N . SER A 1 74 ? 8.906 -9.815 -3.411 1.00 88.69 74 SER A N 1
ATOM 575 C CA . SER A 1 74 ? 8.561 -10.680 -2.276 1.00 88.69 74 SER A CA 1
ATOM 576 C C . SER A 1 74 ? 8.158 -9.880 -1.034 1.00 88.69 74 SER A C 1
ATOM 578 O O . SER A 1 74 ? 7.144 -10.192 -0.405 1.00 88.69 74 SER A O 1
ATOM 580 N N . ASP A 1 75 ? 8.924 -8.842 -0.687 1.00 89.88 75 ASP A N 1
ATOM 581 C CA . ASP A 1 75 ? 8.631 -7.968 0.456 1.00 89.88 75 ASP A CA 1
ATOM 582 C C . ASP A 1 75 ? 7.276 -7.269 0.288 1.00 89.88 75 ASP A C 1
ATOM 584 O O . ASP A 1 75 ? 6.446 -7.266 1.201 1.00 89.88 75 ASP A O 1
ATOM 588 N N . LEU A 1 76 ? 6.997 -6.762 -0.916 1.00 92.00 76 LEU A N 1
ATOM 589 C CA . LEU A 1 76 ? 5.740 -6.084 -1.196 1.00 92.00 76 LEU A CA 1
ATOM 590 C C . LEU A 1 76 ? 4.536 -7.032 -1.098 1.00 92.00 76 LEU A C 1
ATOM 592 O O . LEU A 1 76 ? 3.521 -6.649 -0.516 1.00 92.00 76 LEU A O 1
ATOM 596 N N . ARG A 1 77 ? 4.638 -8.284 -1.575 1.00 92.44 77 ARG A N 1
ATOM 597 C CA . ARG A 1 77 ? 3.571 -9.294 -1.384 1.00 92.44 77 ARG A CA 1
ATOM 598 C C . ARG A 1 77 ? 3.286 -9.553 0.083 1.00 92.44 77 ARG A C 1
ATOM 600 O O . ARG A 1 77 ? 2.119 -9.627 0.469 1.00 92.44 77 ARG A O 1
ATOM 607 N N . LEU A 1 78 ? 4.338 -9.712 0.884 1.00 92.06 78 LEU A N 1
ATOM 608 C CA . LEU A 1 78 ? 4.196 -9.969 2.311 1.00 92.06 78 LEU A CA 1
ATOM 609 C C . LEU A 1 78 ? 3.486 -8.796 2.990 1.00 92.06 78 LEU A C 1
ATOM 611 O O . LEU A 1 78 ? 2.489 -9.007 3.677 1.00 92.06 78 LEU A O 1
ATOM 615 N N . LYS A 1 79 ? 3.951 -7.566 2.749 1.00 91.75 79 LYS A N 1
ATOM 616 C CA . LYS A 1 79 ? 3.374 -6.350 3.337 1.00 91.75 79 LYS A CA 1
ATOM 617 C C . LYS A 1 79 ? 1.917 -6.151 2.935 1.00 91.75 79 LYS A C 1
ATOM 619 O O . LYS A 1 79 ? 1.085 -5.937 3.810 1.00 91.75 79 LYS A O 1
ATOM 624 N N . ILE A 1 80 ? 1.588 -6.317 1.653 1.00 93.00 80 ILE A N 1
ATOM 625 C CA . ILE A 1 80 ? 0.201 -6.271 1.163 1.00 93.00 80 ILE A CA 1
ATOM 626 C C . ILE A 1 80 ? -0.652 -7.314 1.886 1.00 93.00 80 ILE A C 1
ATOM 628 O O . ILE A 1 80 ? -1.680 -6.963 2.457 1.00 93.00 80 ILE A O 1
ATOM 632 N N . SER A 1 81 ? -0.207 -8.575 1.937 1.00 92.31 81 SER A N 1
ATOM 633 C CA . SER A 1 81 ? -0.977 -9.637 2.590 1.00 92.31 81 SER A CA 1
ATOM 634 C C . SER A 1 81 ? -1.179 -9.385 4.085 1.00 92.31 81 SER A C 1
ATOM 636 O O . SER A 1 81 ? -2.240 -9.727 4.609 1.00 92.31 81 SER A O 1
ATOM 638 N N . VAL A 1 82 ? -0.177 -8.844 4.781 1.00 91.69 82 VAL A N 1
ATOM 639 C CA . VAL A 1 82 ? -0.289 -8.492 6.202 1.00 91.69 82 VAL A CA 1
ATOM 640 C C . VAL A 1 82 ? -1.307 -7.369 6.376 1.00 91.69 82 VAL A C 1
ATOM 642 O O . VAL A 1 82 ? -2.243 -7.526 7.156 1.00 91.69 82 VAL A O 1
ATOM 645 N N . THR A 1 83 ? -1.199 -6.284 5.606 1.00 89.25 83 THR A N 1
ATOM 646 C CA . THR A 1 83 ? -2.135 -5.156 5.692 1.00 89.25 83 THR A CA 1
ATOM 647 C C . THR A 1 83 ? -3.570 -5.569 5.356 1.00 89.25 83 THR A C 1
ATOM 649 O O . THR A 1 83 ? -4.491 -5.193 6.079 1.00 89.25 83 THR A O 1
ATOM 652 N N . GLU A 1 84 ? -3.787 -6.380 4.317 1.00 90.56 84 GLU A N 1
ATOM 653 C CA . GLU A 1 84 ? -5.122 -6.878 3.950 1.00 90.56 84 GLU A CA 1
ATOM 654 C C . GLU A 1 84 ? -5.759 -7.698 5.075 1.00 90.56 84 GLU A C 1
ATOM 656 O O . GLU A 1 84 ? -6.927 -7.488 5.413 1.00 90.56 84 GLU A O 1
ATOM 661 N N . LYS A 1 85 ? -4.979 -8.587 5.704 1.00 90.00 85 LYS A N 1
ATOM 662 C CA . LYS A 1 85 ? -5.438 -9.416 6.827 1.00 90.00 85 LYS A CA 1
ATOM 663 C C . LYS A 1 85 ? -5.717 -8.589 8.076 1.00 90.00 85 LYS A C 1
ATOM 665 O O . LYS A 1 85 ? -6.757 -8.768 8.702 1.00 90.00 85 LYS A O 1
ATOM 670 N N . GLU A 1 86 ? -4.812 -7.685 8.442 1.00 89.06 86 GLU A N 1
ATOM 671 C CA . GLU A 1 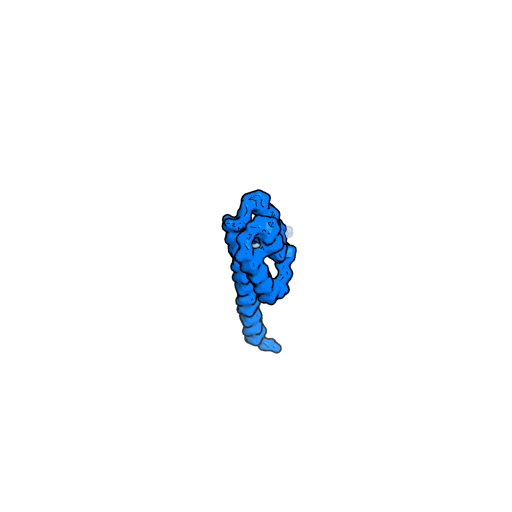86 ? -4.958 -6.864 9.647 1.00 89.06 86 GLU A CA 1
ATOM 672 C C . GLU A 1 86 ? -6.107 -5.861 9.544 1.00 89.06 86 GLU A C 1
ATOM 674 O O . GLU A 1 86 ? -6.764 -5.567 10.544 1.00 89.06 86 GLU A O 1
ATOM 679 N N . GLN A 1 87 ? -6.349 -5.325 8.347 1.00 84.56 87 GLN A N 1
ATOM 680 C CA . GLN A 1 87 ? -7.361 -4.293 8.125 1.00 84.56 87 GLN A CA 1
ATOM 681 C C . GLN A 1 87 ? -8.683 -4.841 7.580 1.00 84.56 87 GLN A C 1
ATOM 683 O O . GLN A 1 87 ? -9.646 -4.078 7.476 1.00 84.56 87 GLN A O 1
ATOM 688 N N . ASN A 1 88 ? -8.738 -6.139 7.256 1.00 85.94 88 ASN A N 1
ATOM 689 C CA . ASN A 1 88 ? -9.872 -6.822 6.632 1.00 85.94 88 ASN A CA 1
ATOM 690 C C . ASN A 1 88 ? -10.436 -6.030 5.439 1.00 85.94 88 ASN A C 1
ATOM 692 O O . ASN A 1 88 ? -11.635 -5.743 5.355 1.00 85.94 88 ASN A O 1
ATOM 696 N N . ARG A 1 89 ? -9.540 -5.588 4.553 1.00 83.50 89 ARG A N 1
ATOM 697 C CA . ARG A 1 89 ? -9.876 -4.794 3.369 1.00 83.50 89 ARG A CA 1
ATOM 698 C C . ARG A 1 89 ? -9.092 -5.264 2.163 1.00 83.50 89 ARG A C 1
ATOM 700 O O . ARG A 1 89 ? -7.929 -5.612 2.283 1.00 83.50 89 ARG A O 1
ATOM 707 N N . ASP A 1 90 ? -9.750 -5.192 1.016 1.00 86.69 90 ASP A N 1
ATOM 708 C CA . ASP A 1 90 ? -9.164 -5.446 -0.294 1.00 86.69 90 ASP A CA 1
ATOM 709 C C . ASP A 1 90 ? -8.456 -4.184 -0.817 1.00 86.69 90 ASP A C 1
ATOM 711 O O . ASP A 1 90 ? -9.052 -3.099 -0.849 1.00 86.69 90 ASP A O 1
ATOM 715 N N . LEU A 1 91 ? -7.188 -4.322 -1.219 1.00 87.62 91 LEU A N 1
ATOM 716 C CA . LEU A 1 91 ? -6.375 -3.230 -1.766 1.00 87.62 91 LEU A CA 1
ATOM 717 C C . LEU A 1 91 ? -6.421 -3.154 -3.298 1.00 87.62 91 LEU A C 1
ATOM 719 O O . LEU A 1 91 ? -5.745 -2.309 -3.883 1.00 87.62 91 LEU A O 1
ATOM 723 N N . SER A 1 92 ? -7.258 -3.963 -3.958 1.00 88.06 92 SER A N 1
ATOM 724 C CA . SER A 1 92 ? -7.438 -3.982 -5.420 1.00 88.06 92 SER A CA 1
ATOM 725 C C . SER A 1 92 ? -7.865 -2.653 -6.042 1.00 88.06 92 SER A C 1
ATOM 727 O O . SER A 1 92 ? -7.707 -2.446 -7.244 1.00 88.06 92 SER A O 1
ATOM 729 N N . LYS A 1 93 ? -8.421 -1.748 -5.236 1.00 87.00 93 LYS A N 1
ATOM 730 C CA . LYS A 1 93 ? -8.900 -0.432 -5.677 1.00 87.00 93 LYS A CA 1
ATOM 731 C C . LYS A 1 93 ? -7.956 0.709 -5.322 1.00 87.00 93 LYS A C 1
ATOM 733 O O . LYS A 1 93 ? -8.263 1.846 -5.655 1.00 87.00 93 LYS A O 1
ATOM 738 N N . LEU A 1 94 ? -6.865 0.444 -4.605 1.00 90.06 94 LEU A N 1
ATOM 739 C CA . LEU A 1 94 ? -5.917 1.476 -4.198 1.00 90.06 94 LEU A C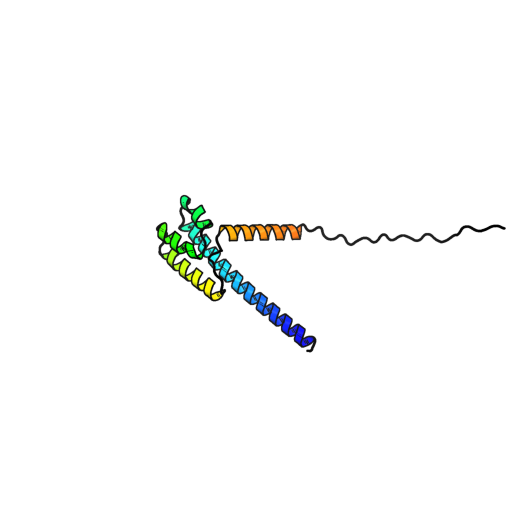A 1
ATOM 740 C C . LEU A 1 94 ? -4.707 1.464 -5.125 1.00 90.06 94 LEU A C 1
ATOM 742 O O . LEU A 1 94 ? -4.119 0.416 -5.374 1.00 90.06 94 LEU A O 1
ATOM 746 N N . ASN A 1 95 ? -4.325 2.642 -5.603 1.00 93.62 95 ASN A N 1
ATOM 747 C CA . ASN A 1 95 ? -3.082 2.888 -6.324 1.00 93.62 95 ASN A CA 1
ATOM 748 C C . ASN A 1 95 ? -2.453 4.204 -5.833 1.00 93.62 95 ASN A C 1
ATOM 750 O O . ASN A 1 95 ? -3.064 4.948 -5.056 1.00 93.62 95 ASN A O 1
ATOM 754 N N . LEU A 1 96 ? -1.220 4.492 -6.258 1.00 91.38 96 LEU A N 1
ATOM 755 C CA . LEU A 1 96 ? -0.499 5.674 -5.782 1.00 91.38 96 LEU A CA 1
ATOM 756 C C . LEU A 1 96 ? -1.160 6.979 -6.230 1.00 91.38 96 LEU A C 1
ATOM 758 O O . LEU A 1 96 ? -1.188 7.925 -5.445 1.00 91.38 96 LEU A O 1
ATOM 762 N N . VAL A 1 97 ? -1.720 7.029 -7.442 1.00 92.38 97 VAL A N 1
ATOM 763 C CA . VAL A 1 97 ? -2.441 8.214 -7.940 1.00 92.38 97 VAL A CA 1
ATOM 764 C C . VAL A 1 97 ? -3.618 8.558 -7.025 1.00 92.38 97 VAL A C 1
ATOM 766 O O . VAL A 1 97 ? -3.703 9.678 -6.532 1.00 92.38 97 VAL A O 1
ATOM 769 N N . MET A 1 98 ? -4.467 7.585 -6.689 1.00 90.12 98 MET A N 1
ATOM 770 C CA . MET A 1 98 ? -5.610 7.797 -5.794 1.00 90.12 98 MET A CA 1
ATOM 771 C C . MET A 1 98 ? -5.179 8.229 -4.391 1.00 90.12 98 MET A C 1
ATOM 773 O O . MET A 1 98 ? -5.835 9.069 -3.769 1.00 90.12 98 MET A O 1
ATOM 777 N N . VAL A 1 99 ? -4.073 7.679 -3.881 1.00 88.19 99 VAL A N 1
ATOM 778 C CA . VAL A 1 99 ? -3.497 8.110 -2.599 1.00 88.19 99 VAL A CA 1
ATOM 779 C C . VAL A 1 99 ? -3.051 9.571 -2.676 1.00 88.19 99 VAL A C 1
ATOM 781 O O . VAL A 1 99 ? -3.390 10.361 -1.793 1.00 88.19 99 VAL A O 1
ATOM 784 N N . GLN A 1 100 ? -2.346 9.963 -3.739 1.00 87.19 100 GLN A N 1
ATOM 785 C CA . GLN A 1 100 ? -1.907 11.344 -3.945 1.00 87.19 100 GLN A CA 1
ATOM 786 C C . GLN A 1 100 ? -3.093 12.306 -4.075 1.00 87.19 100 GLN A C 1
ATOM 788 O O . GLN A 1 100 ? -3.114 13.331 -3.390 1.00 87.19 100 GLN A O 1
ATOM 793 N N . ASP A 1 101 ? -4.105 11.953 -4.865 1.00 86.00 101 ASP A N 1
ATOM 794 C CA . ASP A 1 101 ? -5.324 12.746 -5.044 1.00 86.00 101 ASP A CA 1
ATOM 795 C C . ASP A 1 101 ? -6.074 12.933 -3.723 1.00 86.00 101 ASP A C 1
ATOM 797 O O . ASP A 1 101 ? -6.548 14.031 -3.411 1.00 86.00 101 ASP A O 1
ATOM 801 N N . THR A 1 102 ? -6.134 11.883 -2.900 1.00 83.19 102 THR A N 1
ATOM 802 C CA . THR A 1 102 ? -6.763 11.930 -1.575 1.00 83.19 102 THR A CA 1
ATOM 803 C C . THR A 1 102 ? -5.993 12.852 -0.630 1.00 83.19 102 THR A C 1
ATOM 805 O O . THR A 1 102 ? -6.597 13.693 0.040 1.00 83.19 102 THR A O 1
ATOM 808 N N . ILE A 1 103 ? -4.659 12.760 -0.599 1.00 81.62 103 ILE A N 1
ATOM 809 C CA . ILE A 1 103 ? -3.807 13.634 0.222 1.00 81.62 103 ILE A CA 1
ATOM 810 C C . ILE A 1 103 ? -3.946 15.094 -0.223 1.00 81.62 103 ILE A C 1
ATOM 812 O O . ILE A 1 103 ? -4.092 15.987 0.615 1.00 81.62 103 ILE A O 1
ATOM 816 N N . GLN A 1 104 ? -3.923 15.358 -1.530 1.00 78.06 104 GLN A N 1
ATOM 817 C CA . GLN A 1 104 ? -4.095 16.706 -2.068 1.00 78.06 104 GLN A CA 1
ATOM 818 C C . GLN A 1 104 ? -5.483 17.266 -1.754 1.00 78.06 104 GLN A C 1
ATOM 820 O O . GLN A 1 104 ? -5.597 18.414 -1.324 1.00 78.06 104 GLN A O 1
ATOM 825 N N . SER A 1 105 ? -6.531 16.460 -1.914 1.00 72.06 105 SER A N 1
ATOM 826 C CA . SER A 1 105 ? -7.901 16.849 -1.577 1.00 72.06 105 SER A CA 1
ATOM 827 C C . SER A 1 105 ? -8.039 17.154 -0.086 1.00 72.06 105 SER A C 1
ATOM 829 O O . SER A 1 105 ? -8.620 18.174 0.275 1.00 72.06 105 SER A O 1
ATOM 831 N N . SER A 1 106 ? -7.441 16.338 0.785 1.00 72.19 106 SER A N 1
ATOM 832 C CA . SER A 1 106 ? -7.412 16.575 2.234 1.00 72.19 106 SER A CA 1
ATOM 833 C C . SER A 1 106 ? -6.736 17.905 2.589 1.00 72.19 106 SER A C 1
ATOM 835 O O . SER A 1 106 ? -7.319 18.720 3.306 1.00 72.19 106 SER A O 1
ATOM 837 N N . LYS A 1 107 ? -5.564 18.191 2.003 1.00 73.38 107 LYS A N 1
ATOM 838 C CA . LYS A 1 107 ? -4.873 19.485 2.163 1.00 73.38 107 LYS A CA 1
ATOM 839 C C . LYS A 1 107 ? -5.738 20.660 1.698 1.00 73.38 107 LYS A C 1
ATOM 841 O O . LYS A 1 107 ? -5.823 21.672 2.386 1.00 73.38 107 LYS A O 1
ATOM 846 N N . ARG A 1 108 ? -6.432 20.522 0.560 1.00 64.06 108 ARG A N 1
ATOM 847 C CA . ARG A 1 108 ? -7.374 21.545 0.066 1.00 64.06 108 ARG A CA 1
ATOM 848 C C . ARG A 1 108 ? -8.512 21.794 1.063 1.00 64.06 108 ARG A C 1
ATOM 850 O O . ARG A 1 108 ? -8.825 22.947 1.333 1.00 64.06 108 ARG A O 1
ATOM 857 N N . TRP A 1 109 ? -9.094 20.747 1.649 1.00 52.94 109 TRP A N 1
ATOM 858 C CA . TRP A 1 109 ? -10.158 20.876 2.655 1.00 52.94 109 TRP A CA 1
ATOM 859 C C . TRP A 1 109 ? -9.686 21.495 3.976 1.00 52.94 109 TRP A C 1
ATOM 861 O O . TRP A 1 109 ? -10.438 22.259 4.582 1.00 52.94 109 TRP A O 1
ATOM 871 N N . GLN A 1 110 ? -8.458 21.204 4.417 1.00 57.84 110 GLN A N 1
ATOM 872 C CA . GLN A 1 110 ? -7.852 21.862 5.581 1.00 57.84 110 GLN A CA 1
ATOM 873 C C . GLN A 1 110 ? -7.687 23.367 5.338 1.00 57.84 110 GLN A C 1
ATOM 875 O O . GLN A 1 110 ? -8.152 24.164 6.149 1.00 57.84 110 GLN A O 1
ATOM 880 N N . ASN A 1 111 ? -7.168 23.749 4.168 1.00 59.81 111 ASN A N 1
ATOM 881 C CA . ASN A 1 111 ? -7.016 25.157 3.794 1.00 59.81 111 ASN A CA 1
ATOM 882 C C . ASN A 1 111 ? -8.371 25.886 3.704 1.00 59.81 111 ASN A C 1
ATOM 884 O O . ASN A 1 111 ? -8.485 27.031 4.120 1.00 59.81 111 ASN A O 1
ATOM 888 N N . ILE A 1 112 ? -9.431 25.230 3.215 1.00 57.06 112 ILE A N 1
ATOM 889 C CA . ILE A 1 112 ? -10.781 25.826 3.169 1.00 57.06 112 ILE A CA 1
ATOM 890 C C . ILE A 1 112 ? -11.347 26.054 4.581 1.00 57.06 112 ILE A C 1
ATOM 892 O O . ILE A 1 112 ? -12.038 27.045 4.804 1.00 57.06 112 ILE A O 1
ATOM 896 N N . ARG A 1 113 ? -11.053 25.174 5.549 1.00 49.69 113 ARG A N 1
ATOM 897 C CA . ARG A 1 113 ? -11.481 25.359 6.948 1.00 49.69 113 ARG A CA 1
ATOM 898 C C . ARG A 1 113 ? -10.736 26.490 7.653 1.00 49.69 113 ARG A C 1
ATOM 900 O O . ARG A 1 113 ? -11.348 27.162 8.474 1.00 49.69 113 ARG A O 1
ATOM 907 N N . GLU A 1 114 ? -9.468 26.722 7.324 1.00 50.81 114 GLU A N 1
ATOM 908 C CA . GLU A 1 114 ? -8.709 27.875 7.836 1.00 50.81 114 GLU A CA 1
ATOM 909 C C . GLU A 1 114 ? -9.174 29.207 7.225 1.00 50.81 114 GLU A C 1
ATOM 911 O O . GLU A 1 114 ? -9.073 30.249 7.866 1.00 50.81 114 GLU A O 1
ATOM 916 N N . VAL A 1 115 ? -9.737 29.172 6.012 1.00 48.53 115 VAL A N 1
ATOM 917 C CA . VAL A 1 115 ? -10.258 30.350 5.292 1.00 48.53 115 VAL A CA 1
ATOM 918 C C . VAL A 1 115 ? -11.769 30.538 5.489 1.00 48.53 115 VAL A C 1
ATOM 920 O O . VAL A 1 115 ? -12.341 31.506 4.988 1.00 48.53 115 VAL A O 1
ATOM 923 N N . ALA A 1 116 ? -12.441 29.665 6.250 1.00 43.84 116 ALA A N 1
ATOM 924 C CA . ALA A 1 116 ? -13.814 29.927 6.664 1.00 43.84 116 ALA A CA 1
ATOM 925 C C . ALA A 1 116 ? -13.820 31.270 7.418 1.00 43.84 116 ALA A C 1
ATOM 927 O O . ALA A 1 116 ? -13.132 31.383 8.438 1.00 43.84 116 ALA A O 1
ATOM 928 N N . PRO A 1 117 ? -14.523 32.309 6.920 1.00 46.09 117 PRO A N 1
ATOM 929 C CA . PRO A 1 117 ? -14.516 33.602 7.573 1.00 46.09 117 PRO A CA 1
ATOM 930 C C . PRO A 1 117 ? -15.008 33.374 8.992 1.00 46.09 117 PRO A C 1
ATOM 932 O O . PRO A 1 117 ? -16.085 32.808 9.190 1.00 46.09 117 PRO A O 1
ATOM 935 N N . ALA A 1 118 ? -14.191 33.767 9.972 1.00 44.12 118 ALA A N 1
ATOM 936 C CA . ALA A 1 118 ? -14.617 33.831 11.355 1.00 44.12 118 ALA A CA 1
ATOM 937 C C . ALA A 1 118 ? -15.989 34.505 11.354 1.00 44.12 118 ALA A C 1
ATOM 939 O O . ALA A 1 118 ? -16.100 35.653 10.912 1.00 44.12 118 ALA A O 1
ATOM 940 N N . ASN A 1 119 ? -17.030 33.762 11.747 1.00 43.78 119 ASN A N 1
ATOM 941 C CA . ASN A 1 119 ? -18.362 34.313 11.933 1.00 43.78 119 ASN A CA 1
ATOM 942 C C . ASN A 1 119 ? -18.184 35.531 12.834 1.00 43.78 119 ASN A C 1
ATOM 944 O O . ASN A 1 119 ? -17.905 35.393 14.027 1.00 43.78 119 ASN A O 1
ATOM 948 N N . LYS A 1 120 ? -18.266 36.726 12.243 1.00 42.59 120 LYS A N 1
ATOM 949 C CA . LYS A 1 120 ? -18.343 37.958 13.012 1.00 42.59 120 LYS A CA 1
ATOM 950 C C . LYS A 1 120 ? -19.567 37.782 13.908 1.00 42.59 120 LYS A C 1
ATOM 952 O O . LYS A 1 120 ? -20.627 37.450 13.373 1.00 42.59 120 LYS A O 1
ATOM 957 N N . PRO A 1 121 ? -19.446 37.929 15.235 1.00 41.31 121 PRO A N 1
ATOM 958 C CA . PRO A 1 121 ? -20.625 37.949 16.072 1.00 41.31 121 PRO A CA 1
ATOM 959 C C . PRO A 1 121 ? -21.515 39.086 15.578 1.00 41.31 121 PRO A C 1
ATOM 961 O O . PRO A 1 121 ? -21.065 40.220 15.412 1.00 41.31 121 PRO A O 1
ATOM 964 N N . ASP A 1 122 ? -22.752 38.711 15.285 1.00 42.09 122 ASP A N 1
ATOM 965 C CA . ASP A 1 122 ? -23.859 39.559 14.885 1.00 42.09 122 ASP A CA 1
ATOM 966 C C . ASP A 1 122 ? -23.975 40.711 15.895 1.00 42.09 122 ASP A C 1
ATOM 968 O O . ASP A 1 122 ? -24.416 40.531 17.034 1.00 42.09 122 ASP A O 1
ATOM 972 N N . THR A 1 123 ? -23.486 41.900 15.535 1.00 40.75 123 THR A N 1
ATOM 973 C CA . THR A 1 123 ? -23.724 43.109 16.318 1.00 40.75 123 THR A CA 1
ATOM 974 C C . THR A 1 123 ? -25.177 43.497 16.113 1.00 40.75 123 THR A C 1
ATOM 976 O O . THR A 1 123 ? -25.526 44.301 15.251 1.00 40.75 123 THR A O 1
ATOM 979 N N . THR A 1 124 ? -26.027 42.891 16.941 1.00 41.81 124 THR A N 1
ATOM 980 C CA . THR A 1 124 ? -27.399 43.307 17.214 1.00 41.81 124 THR A CA 1
ATOM 981 C C . THR A 1 124 ? -27.478 44.830 17.228 1.00 41.81 124 THR A C 1
ATOM 983 O O . THR A 1 124 ? -26.841 45.501 18.041 1.00 41.81 124 THR A O 1
ATOM 986 N N . ILE A 1 125 ? -28.259 45.373 16.300 1.00 47.53 125 ILE A N 1
ATOM 987 C CA . ILE A 1 125 ? -28.591 46.789 16.205 1.00 47.53 125 ILE A CA 1
ATOM 988 C C . ILE A 1 125 ? -29.303 47.189 17.503 1.00 47.53 125 ILE A C 1
ATOM 990 O O . ILE A 1 125 ? -30.494 46.934 17.681 1.00 47.53 125 ILE A O 1
ATOM 994 N N . THR A 1 126 ? -28.587 47.839 18.418 1.00 38.72 126 THR A N 1
ATOM 995 C CA . THR A 1 126 ? -29.177 48.481 19.594 1.00 38.72 126 THR A CA 1
ATOM 996 C C . THR A 1 126 ? -29.907 49.743 19.132 1.00 38.72 126 THR A C 1
ATOM 998 O O . THR A 1 126 ? -29.346 50.839 19.092 1.00 38.72 126 THR A O 1
ATOM 1001 N N . LYS A 1 127 ? -31.183 49.605 18.749 1.00 42.19 127 LYS A N 1
ATOM 1002 C CA . LYS A 1 127 ? -32.094 50.750 18.615 1.00 42.19 127 LYS A CA 1
ATOM 1003 C C . LYS A 1 127 ? -32.211 51.424 19.986 1.00 42.19 127 LYS A C 1
ATOM 1005 O O . LYS A 1 127 ? -32.893 50.919 20.872 1.00 42.19 127 LYS A O 1
ATOM 1010 N N . LYS A 1 128 ? -31.556 52.576 20.162 1.00 41.91 128 LYS A N 1
ATOM 1011 C CA . LYS A 1 128 ? -31.885 53.510 21.245 1.00 41.91 128 LYS A CA 1
ATOM 1012 C C . LYS A 1 128 ? -33.325 53.976 21.036 1.00 41.91 128 LYS A C 1
ATOM 1014 O O . LYS A 1 128 ? -33.602 54.714 20.093 1.00 41.91 128 LYS A O 1
ATOM 1019 N N . GLY A 1 129 ? -34.226 53.527 21.906 1.00 36.94 129 GLY A N 1
ATOM 1020 C CA . GLY A 1 129 ? -35.562 54.092 22.031 1.00 36.94 129 GLY A CA 1
ATOM 1021 C C . GLY A 1 129 ? -35.453 55.582 22.343 1.00 36.94 129 GLY A C 1
ATOM 1022 O O . GLY A 1 129 ? -34.862 55.967 23.352 1.00 36.94 129 GLY A O 1
ATOM 1023 N N . LYS A 1 130 ? -35.988 56.416 21.451 1.00 40.00 130 LYS A N 1
ATOM 1024 C CA . LYS A 1 130 ? -36.401 57.773 21.795 1.00 40.00 130 LYS A CA 1
ATOM 1025 C C . LYS A 1 130 ? -37.842 57.703 22.280 1.00 40.00 130 LYS A C 1
ATOM 1027 O O . LYS A 1 130 ? -38.664 57.006 21.693 1.00 40.00 130 LYS A O 1
ATOM 1032 N N . LEU A 1 131 ? -38.045 58.404 23.385 1.00 42.03 131 LEU A N 1
ATOM 1033 C CA . LEU A 1 131 ? -39.276 58.628 24.117 1.00 42.03 131 LEU A CA 1
ATOM 1034 C C . LEU A 1 131 ? -40.518 58.826 23.237 1.00 42.03 131 LEU A C 1
ATOM 1036 O O . LEU A 1 131 ? -40.480 59.475 22.195 1.00 42.03 131 LEU A O 1
ATOM 1040 N N . SER A 1 132 ? -41.602 58.263 23.759 1.00 43.00 132 SER A N 1
ATOM 1041 C CA . SER A 1 132 ? -42.994 58.663 23.593 1.00 43.00 132 SER A CA 1
ATOM 1042 C C . SER A 1 132 ? -43.196 60.176 23.478 1.00 43.00 132 SER A C 1
ATOM 1044 O O . SER A 1 132 ? -42.738 60.903 24.352 1.00 43.00 132 SER A O 1
ATOM 1046 N N . ASP A 1 133 ? -43.968 60.605 22.481 1.00 42.25 133 ASP A N 1
ATOM 1047 C CA . ASP A 1 133 ? -45.077 61.546 22.683 1.00 42.25 133 ASP A CA 1
ATOM 1048 C C . ASP A 1 133 ? -46.048 61.442 21.497 1.00 42.25 133 ASP A C 1
ATOM 1050 O O . ASP A 1 133 ? -45.656 61.533 20.333 1.00 42.25 133 ASP A O 1
ATOM 1054 N N . GLY A 1 134 ? -47.307 61.120 21.801 1.00 48.12 134 GLY A N 1
ATOM 1055 C CA . GLY A 1 134 ? -48.372 60.911 20.820 1.00 48.12 134 GLY A CA 1
ATOM 1056 C C . GLY A 1 134 ? -48.980 62.224 20.307 1.00 48.12 134 GLY A C 1
ATOM 1057 O O . GLY A 1 134 ? -48.784 63.273 20.916 1.00 48.12 134 GLY A O 1
ATOM 1058 N N . PRO A 1 135 ? -49.752 62.195 19.208 1.00 45.94 135 PRO A N 1
ATOM 1059 C CA . PRO A 1 135 ? -50.546 63.346 18.796 1.00 45.94 135 PRO A CA 1
ATOM 1060 C C . PRO A 1 135 ? -51.859 63.436 19.599 1.00 45.94 135 PRO A C 1
ATOM 1062 O O . PRO A 1 135 ? -52.666 62.504 19.598 1.00 45.94 135 PRO A O 1
ATOM 1065 N N . SER A 1 136 ? -52.057 64.575 20.275 1.00 52.22 136 SER A N 1
ATOM 1066 C CA . SER A 1 136 ? -53.317 65.018 20.895 1.00 52.22 136 SER A CA 1
ATOM 1067 C C . SER A 1 136 ? -54.460 65.091 19.882 1.00 52.22 136 SER A C 1
ATOM 1069 O O . SER A 1 136 ? -54.293 65.627 18.789 1.00 52.22 136 SER A O 1
ATOM 1071 N N . PHE A 1 137 ? -55.646 64.634 20.287 1.00 40.16 137 PHE A N 1
ATOM 1072 C CA . PHE A 1 137 ? -56.910 65.031 19.669 1.00 40.16 137 PHE A CA 1
ATOM 1073 C C . PHE A 1 137 ? -57.446 66.264 20.408 1.00 40.16 137 PHE A C 1
ATOM 1075 O O . PHE A 1 137 ? -57.808 66.164 21.579 1.00 40.16 137 PHE A O 1
ATOM 1082 N N . GLU A 1 138 ? -57.496 67.411 19.730 1.00 42.50 138 GLU A N 1
ATOM 1083 C CA . GLU A 1 138 ? -58.273 68.573 20.170 1.00 42.50 138 GLU A CA 1
ATOM 1084 C C . GLU A 1 138 ? -59.767 68.349 19.872 1.00 42.50 138 GLU A C 1
ATOM 1086 O O . GLU A 1 138 ? -60.143 67.846 18.808 1.00 42.50 138 GLU A O 1
ATOM 1091 N N . ARG A 1 139 ? -60.610 68.727 20.834 1.00 37.56 139 ARG A N 1
ATOM 1092 C CA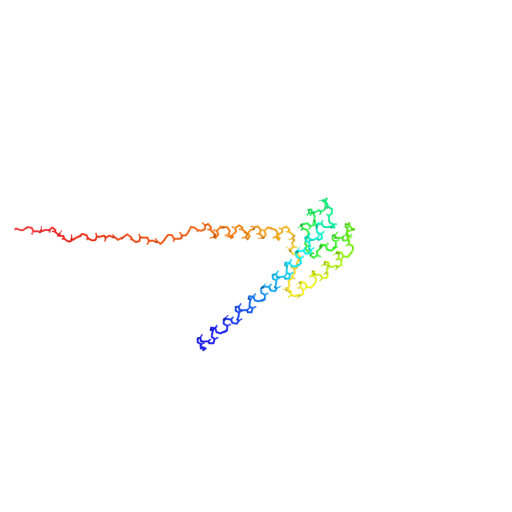 . ARG A 1 139 ? -61.986 69.181 20.620 1.00 37.56 139 ARG A CA 1
ATOM 1093 C C . ARG A 1 139 ? -62.059 70.631 21.060 1.00 37.56 139 ARG A C 1
ATOM 1095 O O . ARG A 1 139 ? -61.402 70.936 22.080 1.00 37.56 139 ARG A O 1
#

Radius of gyration: 29.44 Å; chains: 1; bounding box: 77×80×53 Å

Foldseek 3Di:
DDPVVVVVVVVVVVVVVVVLVVVLVVLVVVLLVLLVVCLVPWNDPVCSVVQQPAFLCCNLVVCVVVVTDPVSSVVSNVSQVVSCVSVVDDRRPDGNVVVVVVVVVVVVVVVVVVVPPDPDPPPPPPPDDDDDDDDDDDD

Sequence (139 aa):
MNLKDLKSAFSQFTKLELSTSKKREQGYNELIQNIVAIRSSCIPPQVLSAFDTTPFNQLPTLLDRINADPLASSDLRLKISVTEKEQNRDLSKLNLVMVQDTIQSSKRWQNIREVAPANKPDTTITKKGKLSDGPSFER

Organism: NCBI:txid170679

Secondary structure (DSSP, 8-state):
--HHHHHHHHHHHHHHHHHHHHHHHHHHHHHHHHHHHHHHHH--GGGHHHHHHS-GGGHHHHHHHTT--HHHHHHHHHHHHHHHHHHT---TT--HHHHHHHHHHHHHHHHHHHSS-----------------PPP---

pLDDT: mean 77.95, std 18.55, range [36.94, 94.75]